Protein AF-I4EFY5-F1 (afdb_monomer)

Solvent-accessible surface area (backbone atoms only — not comparable to full-atom values): 5206 Å² total; per-residue (Å²): 139,82,84,79,79,78,69,78,74,76,81,71,74,85,78,52,72,70,56,48,53,52,51,51,50,54,50,44,57,54,25,57,71,31,51,78,43,88,51,64,73,55,16,53,50,17,51,53,48,41,60,55,45,51,58,55,47,51,54,53,51,53,51,52,51,50,53,53,52,48,53,51,52,52,56,58,69,66,50,77,80,80,73,81,79,128

Organism: NCBI:txid1129897

Structure (mmCIF, N/CA/C/O backbone):
data_AF-I4EFY5-F1
#
_entry.id   AF-I4EFY5-F1
#
loop_
_atom_site.group_PDB
_atom_site.id
_atom_site.type_symbol
_atom_site.label_atom_id
_atom_site.label_alt_id
_atom_site.label_comp_id
_atom_site.label_asym_id
_atom_site.label_entity_id
_atom_site.label_seq_id
_atom_site.pdbx_PDB_ins_code
_atom_site.Cartn_x
_atom_site.Cartn_y
_atom_site.Cartn_z
_atom_site.occupancy
_atom_site.B_iso_or_equiv
_atom_site.auth_seq_id
_atom_site.auth_comp_id
_atom_site.auth_asym_id
_atom_site.auth_atom_id
_atom_site.pdbx_PDB_model_num
ATOM 1 N N . MET A 1 1 ? -3.237 40.908 -23.348 1.00 40.34 1 MET A N 1
ATOM 2 C CA . MET A 1 1 ? -4.149 40.289 -22.361 1.00 40.34 1 MET A CA 1
ATOM 3 C C . MET A 1 1 ? -4.245 38.799 -22.660 1.00 40.34 1 MET A C 1
ATOM 5 O O . MET A 1 1 ? -4.934 38.432 -23.599 1.00 40.34 1 MET A O 1
ATOM 9 N N . ALA A 1 2 ? -3.523 37.950 -21.928 1.00 42.84 2 ALA A N 1
ATOM 10 C CA . ALA A 1 2 ? -3.671 36.498 -22.019 1.00 42.84 2 ALA A CA 1
ATOM 11 C C . ALA A 1 2 ? -4.229 36.009 -20.679 1.00 42.84 2 ALA A C 1
ATOM 13 O O . ALA A 1 2 ? -3.523 36.012 -19.674 1.00 42.84 2 ALA A O 1
ATOM 14 N N . SER A 1 3 ? -5.518 35.668 -20.652 1.00 47.41 3 SER A N 1
ATOM 15 C CA . SER A 1 3 ? -6.143 35.052 -19.480 1.00 47.41 3 SER A CA 1
ATOM 16 C C . SER A 1 3 ? -5.661 33.611 -19.367 1.00 47.41 3 SER A C 1
ATOM 18 O O . SER A 1 3 ? -6.105 32.742 -20.116 1.00 47.41 3 SER A O 1
ATOM 20 N N . SER A 1 4 ? -4.755 33.344 -18.429 1.00 50.91 4 SER A N 1
ATOM 21 C CA . SER A 1 4 ? -4.460 31.988 -17.979 1.00 50.91 4 SER A CA 1
ATOM 22 C C . SER A 1 4 ? -5.635 31.500 -17.136 1.00 50.91 4 SER A C 1
ATOM 24 O O . SER A 1 4 ? -5.778 31.802 -15.952 1.00 50.91 4 SER A O 1
ATOM 26 N N . ASN A 1 5 ? -6.529 30.748 -17.771 1.00 58.34 5 ASN A N 1
ATOM 27 C CA . ASN A 1 5 ? -7.612 30.073 -17.077 1.00 58.34 5 ASN A CA 1
ATOM 28 C C . ASN A 1 5 ? -7.011 28.884 -16.305 1.00 58.34 5 ASN A C 1
ATOM 30 O O . ASN A 1 5 ? -6.955 27.763 -16.812 1.00 58.34 5 ASN A O 1
ATOM 34 N N . PHE A 1 6 ? -6.492 29.131 -15.097 1.00 58.22 6 PHE A N 1
ATOM 35 C CA . PHE A 1 6 ? -6.098 28.078 -14.162 1.00 58.22 6 PHE A CA 1
ATOM 36 C C . PHE A 1 6 ? -7.359 27.315 -13.755 1.00 58.22 6 PHE A C 1
ATOM 38 O O . PHE A 1 6 ? -8.041 27.662 -12.789 1.00 58.22 6 PHE A O 1
ATOM 45 N N . GLY A 1 7 ? -7.703 26.296 -14.546 1.00 53.38 7 GLY A N 1
ATOM 46 C CA . GLY A 1 7 ? -8.857 25.445 -14.316 1.00 53.38 7 GLY A CA 1
ATOM 47 C C . GLY A 1 7 ? -8.856 24.961 -12.872 1.00 53.38 7 GLY A C 1
ATOM 48 O O . GLY A 1 7 ? -7.911 24.304 -12.431 1.00 53.38 7 GLY A O 1
ATOM 49 N N . ARG A 1 8 ? -9.909 25.319 -12.126 1.00 56.25 8 ARG A N 1
ATOM 50 C CA . ARG A 1 8 ? -10.158 24.851 -10.759 1.00 56.25 8 ARG A CA 1
ATOM 51 C C . ARG A 1 8 ? -9.954 23.337 -10.732 1.00 56.25 8 ARG A C 1
ATOM 53 O O . ARG A 1 8 ? -10.804 22.597 -11.229 1.00 56.25 8 ARG A O 1
ATOM 60 N N . LYS A 1 9 ? -8.834 22.869 -10.166 1.00 62.03 9 LYS A N 1
ATOM 61 C CA . LYS A 1 9 ? -8.605 21.442 -9.917 1.00 62.03 9 LYS A CA 1
ATOM 62 C C . LYS A 1 9 ? -9.798 20.961 -9.100 1.00 62.03 9 LYS A C 1
ATOM 64 O O . LYS A 1 9 ? -9.964 21.385 -7.957 1.00 62.03 9 LYS A O 1
ATOM 69 N N . ARG A 1 10 ? -10.667 20.143 -9.706 1.00 60.59 10 ARG A N 1
ATOM 70 C CA . ARG A 1 10 ? -11.797 19.520 -9.008 1.00 60.59 10 ARG A CA 1
ATOM 71 C C . ARG A 1 10 ? -11.226 18.857 -7.758 1.00 60.59 10 ARG A C 1
ATOM 73 O O . ARG A 1 10 ? -10.462 17.901 -7.878 1.00 60.59 10 ARG A O 1
ATOM 80 N N . ARG A 1 11 ? -11.554 19.394 -6.578 1.00 60.25 11 ARG A N 1
ATOM 81 C CA . ARG A 1 11 ? -11.238 18.770 -5.291 1.00 60.25 11 ARG A CA 1
ATOM 82 C C . ARG A 1 11 ? -11.911 17.403 -5.304 1.00 60.25 11 ARG A C 1
ATOM 84 O O . ARG A 1 11 ? -13.130 17.310 -5.183 1.00 60.25 11 ARG A O 1
ATOM 91 N N . ARG A 1 12 ? -11.131 16.352 -5.560 1.00 72.06 12 ARG A N 1
ATOM 92 C CA . ARG A 1 12 ? -11.615 14.979 -5.430 1.00 72.06 12 ARG A CA 1
ATOM 93 C C . ARG A 1 12 ? -11.952 14.768 -3.958 1.00 72.06 12 ARG A C 1
ATOM 95 O O . ARG A 1 12 ? -11.250 15.285 -3.089 1.00 72.06 12 ARG A O 1
ATOM 102 N N . LYS A 1 13 ? -13.052 14.063 -3.691 1.00 68.19 13 LYS A N 1
ATOM 103 C CA . LYS A 1 13 ? -13.393 13.658 -2.325 1.00 68.19 13 LYS A CA 1
ATOM 104 C C . LYS A 1 13 ? -12.213 12.866 -1.736 1.00 68.19 13 LYS A C 1
ATOM 106 O O . LYS A 1 13 ? -11.543 12.172 -2.510 1.00 68.19 13 LYS A O 1
ATOM 111 N N . PRO A 1 14 ? -11.945 12.972 -0.423 1.00 75.19 14 PRO A N 1
ATOM 112 C CA . PRO A 1 14 ? -10.983 12.096 0.234 1.00 75.19 14 PRO A CA 1
ATOM 113 C C . PRO A 1 14 ? -11.343 10.640 -0.084 1.00 75.19 14 PRO A C 1
ATOM 115 O O . PRO A 1 14 ? -12.516 10.274 -0.011 1.00 75.19 14 PRO A O 1
ATOM 118 N N . GLY A 1 15 ? -10.366 9.847 -0.522 1.00 84.56 15 GLY A N 1
ATOM 119 C CA . GLY A 1 15 ? -10.568 8.410 -0.708 1.00 84.56 15 GLY A CA 1
ATOM 120 C C . GLY A 1 15 ? -10.686 7.696 0.640 1.00 84.56 15 GLY A C 1
ATOM 121 O O . GLY A 1 15 ? -10.267 8.238 1.660 1.00 84.56 15 GLY A O 1
ATOM 122 N N . ASP A 1 16 ? -11.230 6.481 0.634 1.00 90.94 16 ASP A N 1
ATOM 123 C CA . ASP A 1 16 ? -11.202 5.574 1.787 1.00 90.94 16 ASP A CA 1
ATOM 124 C C . ASP A 1 16 ? -10.035 4.571 1.692 1.00 90.94 16 ASP A C 1
ATOM 126 O O . ASP A 1 16 ? -9.395 4.425 0.640 1.00 90.94 16 ASP A O 1
ATOM 130 N N . LEU A 1 17 ? -9.757 3.864 2.794 1.00 90.44 17 LEU A N 1
ATOM 131 C CA . LEU A 1 17 ? -8.673 2.878 2.876 1.00 90.44 17 LEU A CA 1
ATOM 132 C C . LEU A 1 17 ? -8.835 1.759 1.836 1.00 90.44 17 LEU A C 1
ATOM 134 O O . LEU A 1 17 ? -7.870 1.334 1.200 1.00 90.44 17 LEU A O 1
ATOM 138 N N . SER A 1 18 ? -10.074 1.329 1.591 1.00 90.88 18 SER A N 1
ATOM 139 C CA . SER A 1 18 ? -10.388 0.308 0.588 1.00 90.88 18 SER A CA 1
ATOM 140 C C . SER A 1 18 ? -10.056 0.766 -0.837 1.00 90.88 18 SER A C 1
ATOM 142 O O . SER A 1 18 ? -9.532 -0.005 -1.642 1.00 90.88 18 SER A O 1
ATOM 144 N N . SER A 1 19 ? -10.332 2.026 -1.159 1.00 91.94 19 SER A N 1
ATOM 145 C CA . SER A 1 19 ? -10.060 2.660 -2.448 1.00 91.94 19 SER A CA 1
ATOM 146 C C . SER A 1 19 ? -8.571 2.888 -2.644 1.00 91.94 19 SER A C 1
ATOM 148 O O . SER A 1 19 ? -8.065 2.660 -3.746 1.00 91.94 19 SER A O 1
ATOM 150 N N . LEU A 1 20 ? -7.862 3.277 -1.582 1.00 93.06 20 LEU A N 1
ATOM 151 C CA . LEU A 1 20 ? -6.407 3.367 -1.588 1.00 93.06 20 LEU A CA 1
ATOM 152 C C . LEU A 1 20 ? -5.786 1.996 -1.862 1.00 93.06 20 LEU A C 1
ATOM 154 O O . LEU A 1 20 ? -4.992 1.873 -2.791 1.00 93.06 20 LEU A O 1
ATOM 158 N N . ARG A 1 21 ? -6.214 0.954 -1.137 1.00 94.31 21 ARG A N 1
ATOM 159 C CA . ARG A 1 21 ? -5.732 -0.422 -1.324 1.00 94.31 21 ARG A CA 1
ATOM 160 C C . ARG A 1 21 ? -5.927 -0.905 -2.761 1.00 94.31 21 ARG A C 1
ATOM 162 O O . ARG A 1 21 ? -4.987 -1.415 -3.360 1.00 94.31 21 ARG A O 1
ATOM 169 N N . ARG A 1 22 ? -7.114 -0.688 -3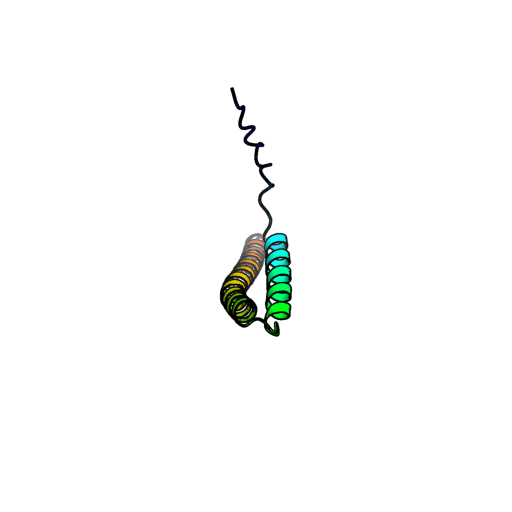.342 1.00 94.62 22 ARG A N 1
ATOM 170 C CA . ARG A 1 22 ? -7.387 -1.023 -4.754 1.00 94.62 22 ARG A CA 1
ATOM 171 C C . ARG A 1 22 ? -6.472 -0.268 -5.718 1.00 94.62 22 ARG A C 1
ATOM 173 O O . ARG A 1 22 ? -5.960 -0.861 -6.660 1.00 94.62 22 ARG A O 1
ATOM 180 N N . SER A 1 23 ? -6.267 1.027 -5.483 1.00 94.69 23 SER A N 1
ATOM 181 C CA . SER A 1 23 ? -5.446 1.871 -6.359 1.00 94.69 23 SER A CA 1
ATOM 182 C C . SER A 1 23 ? -3.966 1.490 -6.292 1.00 94.69 23 SER A C 1
ATOM 184 O O . SER A 1 23 ? -3.311 1.406 -7.327 1.00 94.69 23 SER A O 1
ATOM 186 N N . LEU A 1 24 ? -3.450 1.216 -5.090 1.00 95.94 24 LEU A N 1
ATOM 187 C CA . LEU A 1 24 ? -2.084 0.731 -4.892 1.00 95.94 24 LEU A CA 1
ATOM 188 C C . LEU A 1 24 ? -1.884 -0.633 -5.550 1.00 95.94 24 LEU A C 1
ATOM 190 O O . LEU A 1 24 ? -0.894 -0.819 -6.245 1.00 95.94 24 LEU A O 1
ATOM 194 N N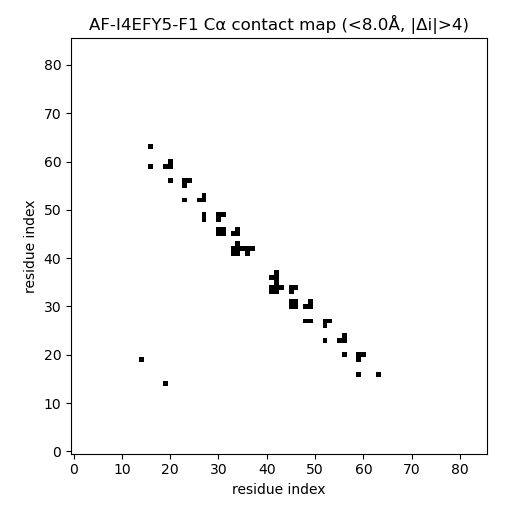 . TRP A 1 25 ? -2.841 -1.552 -5.400 1.00 97.06 25 TRP A N 1
ATOM 195 C CA . TRP A 1 25 ? -2.770 -2.859 -6.049 1.00 97.06 25 TRP A CA 1
ATOM 196 C C . TRP A 1 25 ? -2.736 -2.746 -7.576 1.00 97.06 25 TRP A C 1
ATOM 198 O O . TRP A 1 25 ? -1.888 -3.350 -8.223 1.00 97.06 25 TRP A O 1
ATOM 208 N N . ALA A 1 26 ? -3.592 -1.904 -8.161 1.00 97.12 26 ALA A N 1
ATOM 209 C CA . ALA A 1 26 ? -3.566 -1.652 -9.601 1.00 97.12 26 ALA A CA 1
ATOM 210 C C . ALA A 1 26 ? -2.219 -1.065 -10.069 1.00 97.12 26 ALA A C 1
ATOM 212 O O . ALA A 1 26 ? -1.708 -1.445 -11.124 1.00 97.12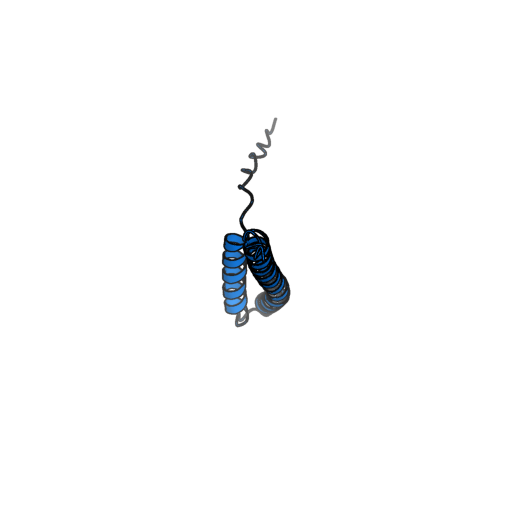 26 ALA A O 1
ATOM 213 N N . ALA A 1 27 ? -1.620 -0.168 -9.280 1.00 97.50 27 ALA A N 1
ATOM 214 C CA . ALA A 1 27 ? -0.303 0.390 -9.574 1.00 97.50 27 ALA A CA 1
ATOM 215 C C . ALA A 1 27 ? 0.815 -0.662 -9.479 1.00 97.50 27 ALA A C 1
ATOM 217 O O . ALA A 1 27 ? 1.712 -0.649 -10.316 1.00 97.50 27 ALA A O 1
ATOM 218 N N . ILE A 1 28 ? 0.739 -1.580 -8.509 1.00 97.69 28 ILE A N 1
ATOM 219 C CA . ILE A 1 28 ? 1.673 -2.707 -8.369 1.00 97.69 28 ILE A CA 1
ATOM 220 C C . ILE A 1 28 ? 1.622 -3.582 -9.619 1.00 97.69 28 ILE A C 1
ATOM 222 O O . ILE A 1 28 ? 2.651 -3.765 -10.254 1.00 97.69 28 ILE A O 1
ATOM 226 N N . LEU A 1 29 ? 0.431 -4.026 -10.032 1.00 97.75 29 LEU A N 1
ATOM 227 C CA . LEU A 1 29 ? 0.273 -4.852 -11.237 1.00 97.75 29 LEU A CA 1
ATOM 228 C C . LEU A 1 29 ? 0.784 -4.144 -12.499 1.00 97.75 2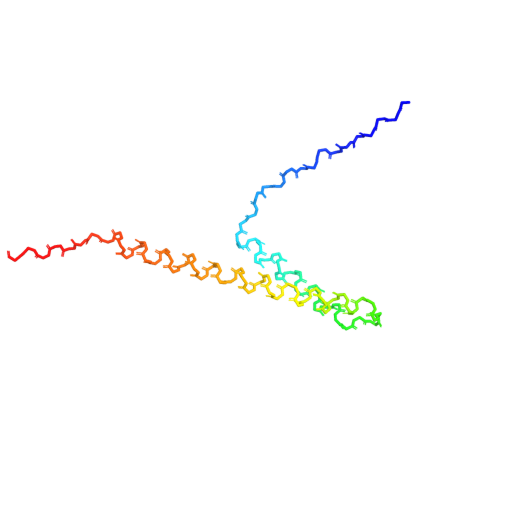9 LEU A C 1
ATOM 230 O O . LEU A 1 29 ? 1.369 -4.761 -13.384 1.00 97.75 29 LEU A O 1
ATOM 234 N N . THR A 1 30 ? 0.580 -2.827 -12.579 1.00 97.75 30 THR A N 1
ATOM 235 C CA . THR A 1 30 ? 1.093 -2.027 -13.697 1.00 97.75 30 THR A CA 1
ATOM 236 C C . THR A 1 30 ? 2.621 -1.984 -13.694 1.00 97.75 30 THR A C 1
ATOM 238 O O . THR A 1 30 ? 3.237 -2.143 -14.742 1.00 97.75 30 THR A O 1
ATOM 241 N N . ALA A 1 31 ? 3.242 -1.760 -12.534 1.00 97.88 31 ALA A N 1
ATOM 242 C CA . ALA A 1 31 ? 4.695 -1.720 -12.416 1.00 97.88 31 ALA A CA 1
ATOM 243 C C . ALA A 1 31 ? 5.320 -3.100 -12.663 1.00 97.88 31 ALA A C 1
ATOM 245 O O . ALA A 1 31 ? 6.325 -3.187 -13.357 1.00 97.88 31 ALA A O 1
ATOM 246 N N . GLU A 1 32 ? 4.696 -4.169 -12.172 1.00 97.69 32 GLU A N 1
ATOM 247 C CA . GLU A 1 32 ? 5.104 -5.551 -12.428 1.00 97.69 32 GLU A CA 1
ATOM 248 C C . GLU A 1 32 ? 5.155 -5.856 -13.929 1.00 97.69 32 GLU A C 1
ATOM 250 O O . GLU A 1 32 ? 6.174 -6.334 -14.418 1.00 97.69 32 GLU A O 1
ATOM 255 N N . GLY A 1 33 ? 4.121 -5.475 -14.687 1.00 97.56 33 GLY A N 1
ATOM 256 C CA . GLY A 1 33 ? 4.106 -5.657 -16.142 1.00 97.56 33 GLY A CA 1
ATOM 257 C C . GLY A 1 33 ? 5.205 -4.891 -16.895 1.00 97.56 33 GLY A C 1
ATOM 258 O O . GLY A 1 33 ? 5.520 -5.238 -18.028 1.00 97.56 33 GLY A O 1
ATOM 259 N N . LEU A 1 34 ? 5.805 -3.868 -16.279 1.00 98.06 34 LEU A N 1
ATOM 260 C CA . LEU A 1 34 ? 6.901 -3.077 -16.852 1.00 98.06 34 LEU A CA 1
ATOM 261 C C . LEU A 1 34 ? 8.292 -3.573 -16.422 1.00 98.06 34 LEU A C 1
ATOM 263 O O . LEU A 1 34 ? 9.302 -3.056 -16.903 1.00 98.06 34 LEU A O 1
ATOM 267 N N . CYS A 1 35 ? 8.379 -4.557 -15.522 1.00 96.69 35 CYS A N 1
ATOM 268 C CA . CYS A 1 35 ? 9.657 -5.114 -15.075 1.00 96.69 35 CYS A CA 1
ATOM 269 C C . CYS A 1 35 ? 10.383 -5.907 -16.173 1.00 96.69 35 CYS A C 1
ATOM 271 O O . CYS A 1 35 ? 11.606 -6.000 -16.128 1.00 96.69 35 CYS A O 1
ATOM 273 N N . ASP A 1 36 ? 9.663 -6.406 -17.176 1.00 95.56 36 ASP A N 1
ATOM 274 C CA . ASP A 1 36 ? 10.237 -7.148 -18.305 1.00 95.56 36 ASP A CA 1
ATOM 275 C C . ASP A 1 36 ? 10.364 -6.294 -19.580 1.00 95.56 36 ASP A C 1
ATOM 277 O O . ASP A 1 36 ? 10.622 -6.814 -20.666 1.00 95.56 36 ASP A O 1
ATOM 281 N N . ASP A 1 37 ? 10.200 -4.969 -19.468 1.00 98.00 37 ASP A N 1
ATOM 282 C CA . ASP A 1 37 ? 10.330 -4.059 -20.608 1.00 98.00 37 ASP A CA 1
ATOM 283 C C . ASP A 1 37 ? 11.751 -4.115 -21.198 1.00 98.00 37 ASP A C 1
ATOM 285 O O . ASP A 1 37 ? 12.747 -4.196 -20.467 1.00 98.00 37 ASP A O 1
ATOM 289 N N . ALA A 1 38 ? 11.855 -4.064 -22.529 1.00 97.50 38 ALA A N 1
ATOM 290 C CA . ALA A 1 38 ? 13.128 -4.098 -23.242 1.00 97.50 38 ALA A CA 1
ATOM 291 C C . ALA A 1 38 ? 14.003 -2.874 -22.913 1.00 97.50 38 ALA A C 1
ATOM 293 O O . ALA A 1 38 ? 15.228 -2.997 -22.800 1.00 97.50 38 ALA A O 1
ATOM 294 N N . ASP A 1 39 ? 13.389 -1.707 -22.697 1.00 98.25 39 ASP A N 1
ATOM 295 C CA . ASP A 1 39 ? 14.093 -0.495 -22.297 1.00 98.25 39 ASP A CA 1
ATOM 296 C C . ASP A 1 39 ? 14.533 -0.583 -20.826 1.00 98.25 39 ASP A C 1
ATOM 298 O O . ASP A 1 39 ? 13.735 -0.600 -19.883 1.00 98.25 39 ASP A O 1
ATOM 302 N N . ALA A 1 40 ? 15.851 -0.573 -20.614 1.00 98.00 40 ALA A N 1
ATOM 303 C CA . ALA A 1 40 ? 16.458 -0.598 -19.289 1.00 98.00 40 ALA A CA 1
ATOM 304 C C . ALA A 1 40 ? 15.999 0.560 -18.388 1.00 98.00 40 ALA A C 1
ATOM 306 O O . ALA A 1 40 ? 15.845 0.373 -17.180 1.00 98.00 40 ALA A O 1
ATOM 307 N N . ALA A 1 41 ? 15.749 1.745 -18.950 1.00 98.12 41 ALA A N 1
ATOM 308 C CA . ALA A 1 41 ? 15.293 2.894 -18.180 1.00 98.12 41 ALA A CA 1
ATOM 309 C C . ALA A 1 41 ? 13.842 2.732 -17.706 1.00 98.12 41 ALA A C 1
ATOM 311 O O . ALA A 1 41 ? 13.483 3.238 -16.638 1.00 98.12 41 ALA A O 1
ATOM 312 N N . VAL A 1 42 ? 12.990 2.059 -18.485 1.00 98.12 42 VAL A N 1
ATOM 313 C CA . VAL A 1 42 ? 11.617 1.720 -18.077 1.00 98.12 42 VAL A CA 1
ATOM 314 C C . VAL A 1 42 ? 11.659 0.668 -16.976 1.00 98.12 42 VAL A C 1
ATOM 316 O O . VAL A 1 42 ? 11.115 0.898 -15.895 1.00 98.12 42 VAL A O 1
ATOM 319 N N . ARG A 1 43 ? 12.412 -0.411 -17.193 1.00 98.31 43 ARG A N 1
ATOM 320 C CA . ARG A 1 43 ? 12.578 -1.503 -16.230 1.00 98.31 43 ARG A CA 1
ATOM 321 C C . ARG A 1 43 ? 13.105 -1.040 -14.869 1.00 98.31 43 ARG A C 1
ATOM 323 O O . ARG A 1 43 ? 12.556 -1.403 -13.833 1.00 98.31 43 ARG A O 1
ATOM 330 N N . LEU A 1 44 ? 14.127 -0.183 -14.838 1.00 98.25 44 LEU A N 1
ATOM 331 C CA . LEU A 1 44 ? 14.657 0.360 -13.578 1.00 98.25 44 LEU A CA 1
ATOM 332 C C . LEU A 1 44 ? 13.624 1.211 -12.824 1.00 98.25 44 LEU A C 1
ATOM 334 O O . LEU A 1 44 ? 13.526 1.126 -11.598 1.00 98.25 44 LEU A O 1
ATOM 338 N N . ARG A 1 45 ? 12.824 2.009 -13.542 1.00 98.31 45 ARG A N 1
ATOM 339 C CA . ARG A 1 45 ? 11.737 2.796 -12.938 1.00 98.31 45 ARG A CA 1
ATOM 340 C C . ARG A 1 45 ? 10.623 1.902 -12.401 1.00 98.31 45 ARG A C 1
ATOM 342 O O . ARG A 1 45 ? 10.107 2.189 -11.324 1.00 98.31 45 ARG A O 1
ATOM 349 N N . ALA A 1 46 ? 10.294 0.824 -13.108 1.00 98.19 46 ALA A N 1
ATOM 350 C CA . ALA A 1 46 ? 9.324 -0.171 -12.667 1.00 98.19 46 ALA A CA 1
ATOM 351 C C . ALA A 1 46 ? 9.762 -0.846 -11.358 1.00 98.19 46 ALA A C 1
ATOM 353 O O . ALA A 1 46 ? 9.010 -0.841 -10.384 1.00 98.19 46 ALA A O 1
ATOM 354 N N . LEU A 1 47 ? 11.016 -1.307 -11.279 1.00 97.88 47 LEU A N 1
ATOM 355 C CA . LEU A 1 47 ? 11.583 -1.906 -10.064 1.00 97.88 47 LEU A CA 1
ATOM 356 C C . LEU A 1 47 ? 11.583 -0.933 -8.874 1.00 97.88 47 LEU A C 1
ATOM 358 O O . LEU A 1 47 ? 11.222 -1.303 -7.756 1.00 97.88 47 LEU A O 1
ATOM 362 N N . HIS A 1 48 ? 11.939 0.332 -9.107 1.00 98.00 48 HIS A N 1
ATOM 363 C CA . HIS A 1 48 ? 11.886 1.356 -8.064 1.00 98.00 48 HIS A CA 1
ATOM 364 C C . HIS A 1 48 ? 10.450 1.642 -7.592 1.00 98.00 48 HIS A C 1
ATOM 366 O O . HIS A 1 48 ? 10.191 1.758 -6.387 1.00 98.00 48 HIS A O 1
ATOM 372 N N . ALA A 1 49 ? 9.505 1.732 -8.533 1.00 98.00 49 ALA A N 1
ATOM 373 C CA . ALA A 1 49 ? 8.094 1.899 -8.219 1.00 98.00 49 ALA A CA 1
ATOM 374 C C . ALA A 1 49 ? 7.574 0.713 -7.398 1.00 98.00 49 ALA A C 1
ATOM 376 O O . ALA A 1 49 ? 6.922 0.935 -6.383 1.00 98.00 49 ALA A O 1
ATOM 377 N N . MET A 1 50 ? 7.933 -0.522 -7.762 1.00 97.75 50 MET A N 1
ATOM 378 C CA . MET A 1 50 ? 7.586 -1.734 -7.013 1.00 97.75 50 MET A CA 1
ATOM 379 C C . MET A 1 50 ? 8.074 -1.678 -5.563 1.00 97.75 50 MET A C 1
ATOM 381 O O . MET A 1 50 ? 7.274 -1.877 -4.651 1.00 97.75 50 MET A O 1
ATOM 385 N N . ALA A 1 51 ? 9.344 -1.334 -5.326 1.00 96.56 51 ALA A N 1
ATOM 386 C CA . ALA A 1 51 ? 9.884 -1.205 -3.968 1.00 96.56 51 ALA A CA 1
ATOM 387 C C . ALA A 1 51 ? 9.112 -0.166 -3.130 1.00 96.56 51 ALA A C 1
ATOM 389 O O . ALA A 1 51 ? 8.776 -0.403 -1.968 1.00 96.56 51 ALA A O 1
ATOM 390 N N . THR A 1 52 ? 8.774 0.971 -3.742 1.00 97.25 52 THR A N 1
ATOM 391 C CA . THR A 1 52 ? 8.015 2.046 -3.085 1.00 97.25 52 THR A CA 1
ATOM 392 C C . THR A 1 52 ? 6.564 1.641 -2.798 1.00 97.25 52 THR A C 1
ATOM 394 O O . THR A 1 52 ? 6.033 1.883 -1.706 1.00 97.25 52 THR A O 1
ATOM 397 N N . LEU A 1 53 ? 5.906 1.013 -3.774 1.00 97.69 53 LEU A N 1
ATOM 398 C CA . LEU A 1 53 ? 4.514 0.586 -3.678 1.00 97.69 53 LEU A CA 1
ATOM 399 C C . LEU A 1 53 ? 4.345 -0.560 -2.682 1.00 97.69 53 LEU A C 1
ATOM 401 O O . LEU A 1 53 ? 3.391 -0.525 -1.910 1.00 97.69 53 LEU A O 1
ATOM 405 N N . ALA A 1 54 ? 5.281 -1.510 -2.629 1.00 95.31 54 ALA A N 1
ATOM 406 C CA . ALA A 1 54 ? 5.263 -2.610 -1.668 1.00 95.31 54 ALA A CA 1
ATOM 407 C C . ALA A 1 54 ? 5.235 -2.093 -0.221 1.00 95.31 54 ALA A C 1
ATOM 409 O O . ALA A 1 54 ? 4.357 -2.472 0.554 1.00 95.31 54 ALA A O 1
ATOM 410 N N . GLY A 1 55 ? 6.121 -1.151 0.126 1.00 95.69 55 GLY A N 1
ATOM 411 C CA . GLY A 1 55 ? 6.131 -0.541 1.460 1.00 95.69 55 GLY A CA 1
ATOM 412 C C . GLY A 1 55 ? 4.857 0.252 1.775 1.00 95.69 55 GLY A C 1
ATOM 413 O O . GLY A 1 55 ? 4.357 0.216 2.898 1.00 95.69 55 GLY A O 1
ATOM 414 N N . SER A 1 56 ? 4.292 0.942 0.782 1.00 96.06 56 SER A N 1
ATOM 415 C CA . SER A 1 56 ? 3.031 1.685 0.943 1.00 96.06 56 SER A CA 1
ATOM 416 C C . SER A 1 56 ? 1.823 0.755 1.113 1.00 96.06 56 SER A C 1
ATOM 418 O O . SER A 1 56 ? 0.916 1.031 1.902 1.00 96.06 56 SER A O 1
ATOM 420 N N . TYR A 1 57 ? 1.815 -0.366 0.393 1.00 96.38 57 TYR A N 1
ATOM 421 C CA . TYR A 1 57 ? 0.765 -1.373 0.457 1.00 96.38 57 TYR A CA 1
ATOM 422 C C . TYR A 1 57 ? 0.793 -2.134 1.784 1.00 96.38 57 TYR A C 1
ATOM 424 O O . TYR A 1 57 ? -0.256 -2.277 2.407 1.00 96.38 57 TYR A O 1
ATOM 432 N N . LEU A 1 58 ? 1.980 -2.519 2.269 1.00 97.19 58 LEU A N 1
ATOM 433 C CA . LEU A 1 58 ? 2.152 -3.145 3.583 1.00 97.19 58 LEU A CA 1
ATOM 434 C C . LEU A 1 58 ? 1.547 -2.281 4.698 1.00 97.19 58 LEU A C 1
ATOM 436 O O . LEU A 1 58 ? 0.681 -2.748 5.430 1.00 97.19 58 LEU A O 1
ATOM 440 N N . LYS A 1 59 ? 1.895 -0.990 4.744 1.00 96.44 59 LYS A N 1
ATOM 441 C CA . LYS A 1 59 ? 1.319 -0.040 5.713 1.00 96.44 59 LYS A CA 1
ATOM 442 C C . LYS A 1 59 ? -0.203 0.058 5.620 1.00 96.44 59 LYS A C 1
ATOM 444 O O . LYS A 1 59 ? -0.886 0.204 6.626 1.00 96.44 59 LYS A O 1
ATOM 449 N N . THR A 1 60 ? -0.752 -0.020 4.409 1.00 95.5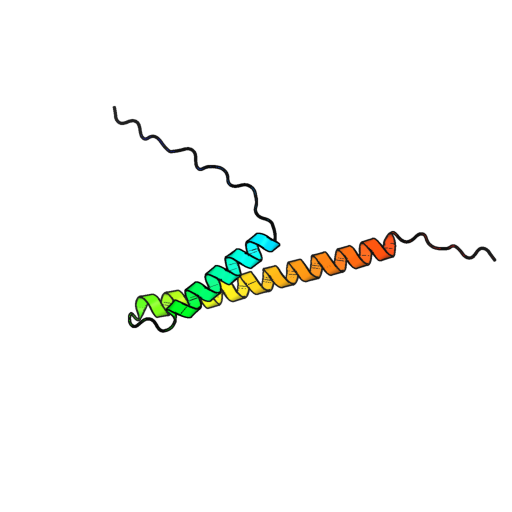0 60 THR A N 1
ATOM 450 C CA . THR A 1 60 ? -2.208 0.006 4.196 1.00 95.50 60 THR A CA 1
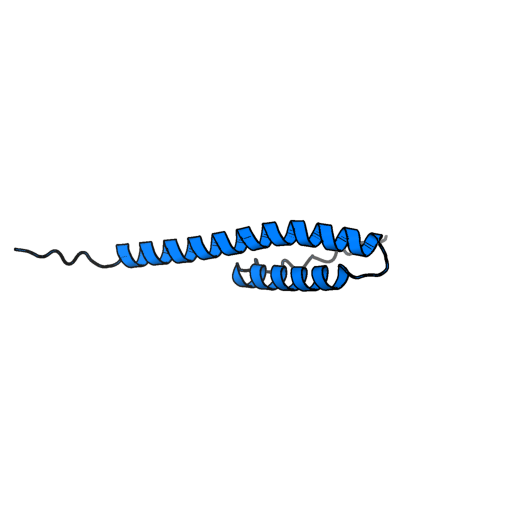ATOM 451 C C . THR A 1 60 ? -2.880 -1.236 4.794 1.00 95.50 60 THR A C 1
ATOM 453 O O . THR A 1 60 ? -3.974 -1.128 5.346 1.00 95.50 60 THR A O 1
ATOM 456 N N . LEU A 1 61 ? -2.237 -2.406 4.704 1.00 95.50 61 LEU A N 1
ATOM 457 C CA . LEU A 1 61 ? -2.722 -3.640 5.329 1.00 95.50 61 LEU A CA 1
ATOM 458 C C . LEU A 1 61 ? -2.617 -3.587 6.855 1.00 95.50 61 LEU A C 1
ATOM 460 O O . LEU A 1 61 ? -3.582 -3.939 7.525 1.00 95.50 61 LEU A O 1
ATOM 464 N N . GLU A 1 62 ? -1.499 -3.090 7.389 1.00 97.62 62 GLU A N 1
ATOM 465 C CA . GLU A 1 62 ? -1.305 -2.902 8.834 1.00 97.62 62 GLU A CA 1
ATOM 466 C C . GLU A 1 62 ? -2.402 -2.012 9.431 1.00 97.62 62 GLU A C 1
ATOM 468 O O . GLU A 1 62 ? -3.006 -2.356 10.443 1.00 97.62 62 GLU A O 1
ATOM 473 N N . ILE A 1 63 ? -2.724 -0.892 8.774 1.00 96.31 63 ILE A N 1
ATOM 474 C CA . ILE A 1 63 ? -3.806 -0.002 9.216 1.00 96.31 63 ILE A CA 1
ATOM 475 C C . ILE A 1 63 ? -5.154 -0.733 9.201 1.00 96.31 63 ILE A C 1
ATOM 477 O O . ILE A 1 63 ? -5.914 -0.616 10.159 1.00 96.31 63 ILE A O 1
ATOM 481 N N . ALA A 1 64 ? -5.443 -1.510 8.154 1.00 94.88 64 ALA A N 1
ATOM 482 C CA . ALA A 1 64 ? -6.697 -2.259 8.064 1.00 94.88 64 ALA A CA 1
ATOM 483 C C . ALA A 1 64 ? -6.829 -3.307 9.185 1.00 94.88 64 ALA A C 1
ATOM 485 O O . ALA A 1 64 ? -7.910 -3.483 9.747 1.00 94.88 64 ALA A O 1
ATOM 486 N N . GLU A 1 65 ? -5.733 -3.983 9.536 1.00 96.69 65 GLU A N 1
ATOM 487 C CA . GLU A 1 65 ? -5.701 -4.922 10.661 1.00 96.69 65 GLU A CA 1
ATOM 488 C C . GLU A 1 65 ? -5.932 -4.202 11.996 1.00 96.69 65 GLU A C 1
ATOM 490 O O . GLU A 1 65 ? -6.718 -4.665 12.828 1.00 96.69 65 GLU A O 1
ATOM 495 N N . LEU A 1 66 ? -5.297 -3.042 12.194 1.00 97.50 66 LEU A N 1
ATOM 496 C CA . LEU A 1 66 ? -5.485 -2.225 13.392 1.00 97.50 66 LEU A CA 1
ATOM 497 C C . LEU A 1 66 ? -6.937 -1.754 13.536 1.00 97.50 66 LEU A C 1
ATOM 499 O O . LEU A 1 66 ? -7.496 -1.880 14.624 1.00 97.50 66 LEU A O 1
ATOM 503 N N . GLU A 1 67 ? -7.570 -1.280 12.459 1.00 95.75 67 GLU A N 1
ATOM 504 C CA . GLU A 1 67 ? -8.990 -0.898 12.456 1.00 95.75 67 GLU A CA 1
ATOM 505 C C . GLU A 1 67 ? -9.889 -2.076 12.863 1.00 95.75 67 GLU A C 1
ATOM 507 O O . GLU A 1 67 ? -10.759 -1.928 13.724 1.00 95.75 67 GLU A O 1
ATOM 512 N N . GLN A 1 68 ? -9.643 -3.271 12.315 1.00 95.88 68 GLN A N 1
ATOM 513 C CA . GLN A 1 68 ? -10.400 -4.476 12.664 1.00 95.88 68 GLN A CA 1
ATOM 514 C C . GLN A 1 68 ? -10.207 -4.876 14.135 1.00 95.88 68 GLN A C 1
ATOM 516 O O . GLN A 1 68 ? -11.161 -5.263 14.822 1.00 95.88 68 GLN A O 1
ATOM 521 N N . ARG A 1 69 ? -8.973 -4.786 14.636 1.00 97.00 69 ARG A N 1
ATOM 522 C CA . ARG A 1 69 ? -8.646 -5.119 16.024 1.00 97.00 69 ARG A CA 1
ATOM 523 C C . ARG A 1 69 ? -9.283 -4.136 17.000 1.00 97.00 69 ARG A C 1
ATOM 525 O O . ARG A 1 69 ? -9.843 -4.574 18.002 1.00 97.00 69 ARG A O 1
ATOM 532 N N . ILE A 1 70 ? -9.249 -2.840 16.693 1.00 97.12 70 ILE A N 1
ATOM 533 C CA . ILE A 1 70 ? -9.917 -1.797 17.482 1.00 97.12 70 ILE A CA 1
ATOM 534 C C . ILE A 1 70 ? -11.422 -2.056 17.521 1.00 97.12 70 ILE A C 1
ATOM 536 O O . ILE A 1 70 ? -11.976 -2.164 18.611 1.00 97.12 70 ILE A O 1
ATOM 540 N N . ALA A 1 71 ? -12.059 -2.282 16.370 1.00 95.81 71 ALA A N 1
ATOM 541 C CA . ALA A 1 71 ? -13.494 -2.559 16.306 1.00 95.81 71 ALA A CA 1
ATOM 542 C C . ALA A 1 71 ? -13.896 -3.788 17.144 1.00 95.81 71 ALA A C 1
ATOM 544 O O . ALA A 1 71 ? -14.932 -3.790 17.808 1.00 95.81 71 ALA A O 1
ATOM 545 N N . THR A 1 72 ? -13.056 -4.827 17.162 1.00 95.62 72 THR A N 1
ATOM 546 C CA . THR A 1 72 ? -13.280 -6.027 17.986 1.00 95.62 72 THR A CA 1
ATOM 547 C C . THR A 1 72 ? -13.208 -5.709 19.481 1.00 95.62 72 THR A C 1
ATOM 549 O O . THR A 1 72 ? -14.053 -6.164 20.253 1.00 95.62 72 THR A O 1
ATOM 552 N N . LEU A 1 73 ? -12.215 -4.918 19.899 1.00 95.25 73 LEU A N 1
ATOM 553 C CA . LEU A 1 73 ? -12.054 -4.504 21.294 1.00 95.25 73 LEU A CA 1
ATOM 554 C C . LEU A 1 73 ? -13.195 -3.587 21.748 1.00 95.25 73 LEU A C 1
ATOM 556 O O . LEU A 1 73 ? -13.726 -3.775 22.840 1.00 95.25 73 LEU A O 1
ATOM 560 N N . GLU A 1 74 ? -13.607 -2.641 20.907 1.00 95.62 74 GLU A N 1
ATOM 561 C CA . GLU A 1 74 ? -14.739 -1.750 21.170 1.00 95.62 74 GLU A CA 1
ATOM 562 C C . GLU A 1 74 ? -16.051 -2.534 21.294 1.00 95.62 74 GLU A C 1
ATOM 564 O O . GLU A 1 74 ? -16.818 -2.309 22.230 1.00 95.62 74 GLU A O 1
ATOM 569 N N . ALA A 1 75 ? -16.282 -3.519 20.422 1.00 93.56 75 ALA A N 1
ATOM 570 C CA . ALA A 1 75 ? -17.449 -4.395 20.505 1.00 93.56 75 ALA A CA 1
ATOM 571 C C . ALA A 1 75 ? -17.451 -5.265 21.774 1.00 93.56 75 ALA A C 1
ATOM 573 O O . ALA A 1 75 ? -18.510 -5.507 22.355 1.00 93.56 75 ALA A O 1
ATOM 574 N N . ALA A 1 76 ? -16.283 -5.732 22.224 1.00 90.50 76 ALA A N 1
ATOM 575 C CA . ALA A 1 76 ? -16.156 -6.482 23.472 1.00 90.50 76 ALA A CA 1
ATOM 576 C C . ALA A 1 76 ? -16.397 -5.593 24.703 1.00 90.50 76 ALA A C 1
ATOM 578 O O . ALA A 1 76 ? -17.079 -6.012 25.636 1.00 90.50 76 ALA A O 1
ATOM 579 N N . ALA A 1 77 ? -15.889 -4.358 24.694 1.00 89.44 77 ALA A N 1
ATOM 580 C CA . ALA A 1 77 ? -16.081 -3.393 25.777 1.00 89.44 77 ALA A CA 1
ATOM 581 C C . ALA A 1 77 ? -17.527 -2.873 25.870 1.00 89.44 77 ALA A C 1
ATOM 583 O O . ALA A 1 77 ? -17.994 -2.547 26.960 1.00 89.44 77 ALA A O 1
ATOM 584 N N . ALA A 1 78 ? -18.242 -2.807 24.744 1.00 84.75 78 ALA A N 1
ATOM 585 C CA . ALA A 1 78 ? -19.636 -2.372 24.689 1.00 84.75 78 ALA A CA 1
ATOM 586 C C . ALA A 1 78 ? -20.638 -3.424 25.202 1.00 84.75 78 ALA A C 1
ATOM 588 O O . ALA A 1 78 ? -21.809 -3.095 25.409 1.00 84.75 78 ALA A O 1
ATOM 589 N N . GLN A 1 79 ? -20.220 -4.678 25.421 1.00 72.94 79 GLN A N 1
ATOM 590 C CA . GLN A 1 79 ? -21.097 -5.683 26.021 1.00 72.94 79 GLN A CA 1
ATOM 591 C C . GLN A 1 79 ? -21.337 -5.331 27.496 1.00 72.94 79 GLN A C 1
ATOM 593 O O . GLN A 1 79 ? -20.374 -5.212 28.259 1.00 72.94 79 GLN A O 1
ATOM 598 N N . PRO A 1 80 ? -22.600 -5.155 27.933 1.00 59.50 80 PRO A N 1
ATOM 599 C CA . PRO A 1 80 ? -22.885 -4.835 29.320 1.00 59.50 80 PRO A CA 1
ATOM 600 C C . PRO A 1 80 ? -22.344 -5.963 30.193 1.00 59.50 80 PRO A C 1
ATOM 602 O O . PRO A 1 80 ? -22.686 -7.129 29.992 1.00 59.50 80 PRO A O 1
ATOM 605 N N . ALA A 1 81 ? -21.494 -5.612 31.161 1.00 63.06 81 ALA A N 1
ATOM 606 C CA . ALA A 1 81 ? -21.064 -6.537 32.192 1.00 63.06 81 ALA A CA 1
ATOM 607 C C . ALA A 1 81 ? -22.327 -7.112 32.838 1.00 63.06 81 ALA A C 1
ATOM 609 O O . ALA A 1 81 ? -23.018 -6.417 33.585 1.00 63.06 81 ALA A O 1
ATOM 610 N N . VAL A 1 82 ? -22.658 -8.367 32.518 1.00 62.78 82 VAL A N 1
ATOM 611 C CA . VAL A 1 82 ? -23.693 -9.121 33.219 1.00 62.78 82 VAL A CA 1
ATOM 612 C C . VAL A 1 82 ? -23.166 -9.290 34.634 1.00 62.78 82 VAL A C 1
ATOM 614 O O . VAL A 1 82 ? -22.435 -10.229 34.951 1.00 62.78 82 VAL A O 1
ATOM 617 N N . ARG A 1 83 ? -23.456 -8.296 35.472 1.00 62.75 83 ARG A N 1
ATOM 618 C CA . ARG A 1 83 ? -23.114 -8.283 36.882 1.00 62.75 83 ARG A CA 1
AT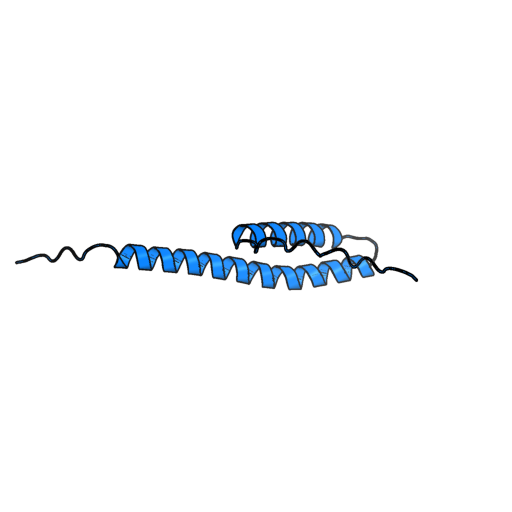OM 619 C C . ARG A 1 83 ? -23.930 -9.415 37.483 1.00 62.75 83 ARG A C 1
ATOM 621 O O . ARG A 1 83 ? -25.128 -9.264 37.699 1.00 62.75 83 ARG A O 1
ATOM 628 N N . ARG A 1 84 ? -23.303 -10.579 37.672 1.00 64.38 84 ARG A N 1
ATOM 629 C CA . ARG A 1 84 ? -23.882 -11.656 38.472 1.00 64.38 84 ARG A CA 1
ATOM 630 C C . ARG A 1 84 ? -24.019 -11.099 39.883 1.00 64.38 84 ARG A C 1
ATOM 632 O O . ARG A 1 84 ? -23.032 -10.984 40.603 1.00 64.38 84 ARG A O 1
ATOM 639 N N . VAL A 1 85 ? -25.220 -10.640 40.207 1.00 62.75 85 VAL A N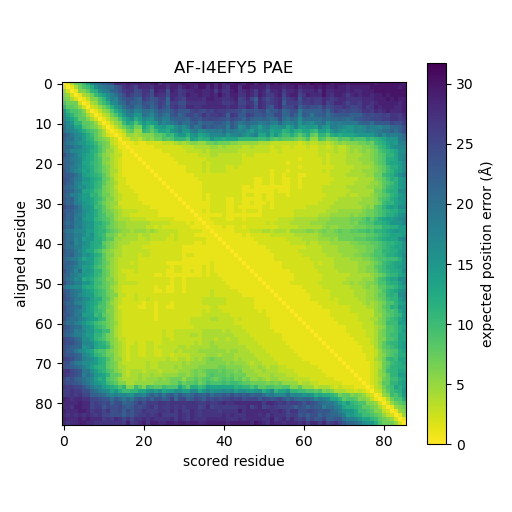 1
ATOM 640 C CA . VAL A 1 85 ? -25.606 -10.337 41.579 1.00 62.75 85 VAL A CA 1
ATOM 641 C C . VAL A 1 85 ? -25.765 -11.694 42.255 1.00 62.75 85 VAL A C 1
ATOM 643 O O . VAL A 1 85 ? -26.532 -12.527 41.770 1.00 62.75 85 VAL A O 1
ATOM 646 N N . ALA A 1 86 ? -24.922 -11.931 43.259 1.00 58.72 86 ALA A N 1
ATOM 647 C CA . ALA A 1 86 ? -25.005 -13.076 44.157 1.00 58.72 86 ALA A CA 1
ATOM 648 C C . ALA A 1 86 ? -26.205 -12.933 45.099 1.00 58.72 86 ALA A C 1
ATOM 650 O O . ALA A 1 86 ? -26.550 -11.770 45.420 1.00 58.72 86 ALA A O 1
#

Nearest PDB structures (foldseek):
  4afl-assembly3_D  TM=7.768E-01  e=4.002E+00 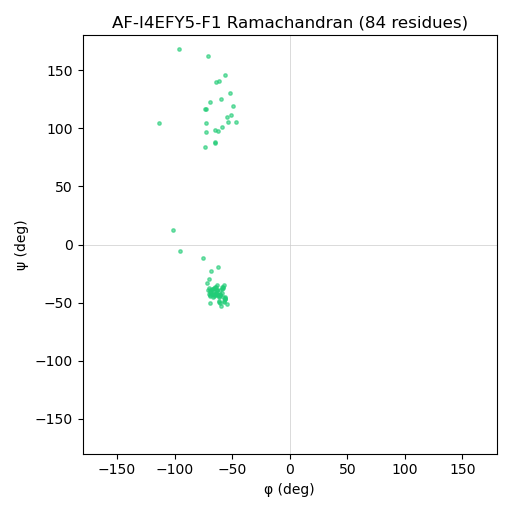 Homo sapiens
  4j2c-assembly2_C  TM=5.118E-01  e=1.988E+00  Homo sapiens
  6vyp-assembly2_k  TM=4.810E-01  e=6.247E+00  Homo sapiens
  6tdu-assembly1_h  TM=4.824E-01  e=9.751E+00  Euglena gracilis

Foldseek 3Di:
DDDPCPDDPPPDDDDDLVVVLVVLVVQLVVLVVQCPPPDPVSNVVSVVSNVVSVVVNVVSVVVVVVVVVVVVVVVVVPPPPPPPDD

pLDDT: mean 86.56, std 16.55, range [40.34, 98.31]

Mean predicted aligned error: 9.43 Å

Secondary structure (DSSP, 8-state):
-----------PPPPPHHHHHHHHHHHHHHHHHTTT-SSHHHHHHHHHHHHHHHHHHHHHHHHHHHHHHHHHHHHHHTS-------

Sequence (86 aa):
MASSNFGRKRRRKPGDLSSLRRSLWAAILTAEGLCDDADAAVRLRALHAMATLAGSYLKTLEIAELEQRIATLEAAAAQPAVRRVA

Radius of gyration: 22.82 Å; Cα contacts (8 Å, |Δi|>4): 35; chains: 1; bounding box: 42×53×67 Å